Protein AF-A0A525CZS1-F1 (afdb_monomer_lite)

Foldseek 3Di:
DVVLLVVLVVLLVVLQVLLVVLVVLLVCLLVCLVVVVVVSVVVSVVSNVVSVVVNVVSVVVSLVSLVVQFPDDPPPPDPDDSLVSLVRHPDDPVSNVVSVVSVVVSVVSVVVSVVSVVVSLVSNVVSVVVVQVVVPVVDDDDDGQADSVQHGPDDDPPDHPDDDDD

pLDDT: mean 79.19, std 16.69, range [36.69, 95.88]

Radius of gyration: 22.36 Å; chains: 1; bounding box: 54×34×57 Å

Structure (mmCIF, N/CA/C/O backbone):
data_AF-A0A525CZS1-F1
#
_entry.id   AF-A0A525CZS1-F1
#
loop_
_atom_site.group_PDB
_atom_site.id
_atom_site.type_symbol
_atom_site.label_atom_id
_atom_site.label_alt_id
_atom_site.label_comp_id
_atom_site.label_asym_id
_atom_site.label_entity_id
_atom_site.label_seq_id
_atom_site.pdbx_PDB_ins_code
_atom_site.Cartn_x
_atom_site.Cartn_y
_atom_site.Cartn_z
_atom_site.occupancy
_atom_site.B_iso_or_equiv
_atom_site.auth_seq_id
_atom_site.auth_comp_id
_atom_site.auth_asym_id
_atom_site.auth_atom_id
_atom_site.pdbx_PDB_model_num
ATOM 1 N N . MET A 1 1 ? -21.603 -0.184 22.042 1.00 58.69 1 MET A N 1
ATOM 2 C CA . MET A 1 1 ? -20.200 0.013 21.613 1.00 58.69 1 MET A CA 1
ATOM 3 C C . MET A 1 1 ? -19.902 -0.636 20.264 1.00 58.69 1 MET A C 1
ATOM 5 O O . MET A 1 1 ? -19.091 -0.087 19.537 1.00 58.69 1 MET A O 1
ATOM 9 N N . GLU A 1 2 ? -20.644 -1.675 19.868 1.00 63.22 2 GLU A N 1
ATOM 10 C CA . GLU A 1 2 ? -20.542 -2.354 18.558 1.00 63.22 2 GLU A CA 1
ATOM 11 C C . GLU A 1 2 ? -20.537 -1.411 17.341 1.00 63.22 2 GLU A C 1
ATOM 13 O O . GLU A 1 2 ? -19.770 -1.606 16.406 1.00 63.22 2 GLU A O 1
ATOM 18 N N . LYS A 1 3 ? -21.312 -0.315 17.376 1.00 80.50 3 LYS A N 1
ATOM 19 C CA . LYS A 1 3 ? -21.324 0.683 16.290 1.00 80.50 3 LYS A CA 1
ATOM 20 C C . LYS A 1 3 ? -19.975 1.377 16.063 1.00 80.50 3 LYS A C 1
ATOM 22 O O . LYS A 1 3 ? -19.729 1.837 14.958 1.00 80.50 3 LYS A O 1
ATOM 27 N N . ILE A 1 4 ? -19.138 1.528 17.093 1.00 84.88 4 ILE A N 1
ATOM 28 C CA . ILE A 1 4 ? -17.826 2.179 16.946 1.00 84.88 4 ILE A CA 1
ATOM 29 C C . ILE A 1 4 ? -16.847 1.203 16.306 1.00 84.88 4 ILE A C 1
ATOM 31 O O . ILE A 1 4 ? -16.185 1.586 15.347 1.00 84.88 4 ILE A O 1
ATOM 35 N N . THR A 1 5 ? -16.800 -0.035 16.806 1.00 87.56 5 THR A N 1
ATOM 36 C CA . THR A 1 5 ? -15.974 -1.109 16.246 1.00 87.56 5 THR A CA 1
ATOM 37 C C . THR A 1 5 ? -16.255 -1.276 14.753 1.00 87.56 5 THR A C 1
ATOM 39 O O . THR A 1 5 ? -15.344 -1.089 13.955 1.00 87.56 5 THR A O 1
ATOM 42 N N . TYR A 1 6 ? -17.526 -1.447 14.372 1.00 90.00 6 TYR A N 1
ATOM 43 C CA . TYR A 1 6 ? -17.942 -1.617 12.975 1.00 90.00 6 TYR A CA 1
ATOM 44 C C . TYR A 1 6 ? -17.506 -0.465 12.052 1.00 90.00 6 TYR A C 1
ATOM 46 O O . TYR A 1 6 ? -17.113 -0.673 10.908 1.00 90.00 6 TYR A O 1
ATOM 54 N N . LEU A 1 7 ? -17.545 0.779 12.542 1.00 90.50 7 LEU A N 1
ATOM 55 C CA . LEU A 1 7 ? -17.095 1.933 11.759 1.00 90.50 7 LEU A CA 1
ATOM 56 C C . LEU A 1 7 ? -15.575 1.942 11.564 1.00 90.50 7 LEU A C 1
ATOM 58 O O . LEU A 1 7 ? -15.107 2.319 10.494 1.00 90.50 7 LEU A O 1
ATOM 62 N N . ILE A 1 8 ? -14.807 1.554 12.586 1.00 90.75 8 ILE A N 1
ATOM 63 C CA . ILE A 1 8 ? -13.345 1.452 12.479 1.00 90.75 8 ILE A CA 1
ATOM 64 C C . ILE A 1 8 ? -12.980 0.303 11.535 1.00 90.75 8 ILE A C 1
ATOM 66 O O . ILE A 1 8 ? -12.137 0.502 10.663 1.00 90.75 8 ILE A O 1
ATOM 70 N N . GLU A 1 9 ? -13.641 -0.849 11.666 1.00 92.62 9 GLU A N 1
ATOM 71 C CA . GLU A 1 9 ? -13.484 -2.004 10.774 1.00 92.62 9 GLU A CA 1
ATOM 72 C C . GLU A 1 9 ? -13.721 -1.603 9.320 1.00 92.62 9 GLU A C 1
ATOM 74 O O . GLU A 1 9 ? -12.808 -1.729 8.513 1.00 92.62 9 GLU A O 1
ATOM 79 N N . GLY A 1 10 ? -14.866 -0.995 8.993 1.00 93.25 10 GLY A N 1
ATOM 80 C CA . GLY A 1 10 ? -15.161 -0.593 7.613 1.00 93.25 10 GLY A CA 1
ATOM 81 C C . GLY A 1 10 ? -14.154 0.412 7.032 1.00 93.25 10 GLY A C 1
ATOM 82 O O . GLY A 1 10 ? -13.863 0.396 5.836 1.00 93.25 10 GLY A O 1
ATOM 83 N N . MET A 1 11 ? -13.570 1.281 7.864 1.00 92.69 11 MET A N 1
ATOM 84 C CA . MET A 1 11 ? -12.496 2.181 7.424 1.00 92.69 11 MET A CA 1
ATOM 85 C C . MET A 1 11 ? -11.167 1.447 7.200 1.00 92.69 11 MET A C 1
ATOM 87 O O . MET A 1 11 ? -10.445 1.789 6.262 1.00 92.69 11 MET A O 1
ATOM 91 N N . LEU A 1 12 ? -10.840 0.455 8.033 1.00 93.69 12 LEU A N 1
ATOM 92 C CA . LEU A 1 12 ? -9.661 -0.399 7.860 1.00 93.69 12 LEU A CA 1
ATOM 93 C C . LEU A 1 12 ? -9.807 -1.313 6.637 1.00 93.69 12 LEU A C 1
ATOM 95 O O . LEU A 1 12 ? -8.857 -1.436 5.873 1.00 93.69 12 LEU A O 1
ATOM 99 N N . GLU A 1 13 ? -10.986 -1.889 6.401 1.00 95.31 13 GLU A N 1
ATOM 100 C CA . GLU A 1 13 ? -11.292 -2.687 5.206 1.00 95.31 13 GLU A CA 1
ATOM 101 C C . GLU A 1 13 ? -11.147 -1.858 3.933 1.00 95.31 13 GLU A C 1
ATOM 103 O O . GLU A 1 13 ? -10.477 -2.279 2.992 1.00 95.31 13 GLU A O 1
ATOM 108 N N . LYS A 1 14 ? -11.704 -0.639 3.919 1.00 94.62 14 LYS A N 1
ATOM 109 C CA . LYS A 1 14 ? -11.510 0.287 2.797 1.00 94.62 14 LYS A CA 1
ATOM 110 C C . LYS A 1 14 ? -10.031 0.608 2.589 1.00 94.62 14 LYS A C 1
ATOM 112 O O . LYS A 1 14 ? -9.568 0.692 1.459 1.00 94.62 14 LYS A O 1
ATOM 117 N N . GLN A 1 15 ? -9.283 0.820 3.666 1.00 93.69 15 GLN A N 1
ATOM 118 C CA . GLN A 1 15 ? -7.856 1.091 3.555 1.00 93.69 15 GLN A CA 1
ATOM 119 C C . GLN A 1 15 ? -7.090 -0.116 2.994 1.00 93.69 15 GLN A C 1
ATOM 121 O O . GLN A 1 15 ? -6.206 0.070 2.160 1.00 93.69 15 GLN A O 1
ATOM 126 N N . LEU A 1 16 ? -7.429 -1.329 3.431 1.00 94.38 16 LEU A N 1
ATOM 127 C CA . LEU A 1 16 ? -6.829 -2.564 2.939 1.00 94.38 16 LEU A CA 1
ATOM 128 C C . LEU A 1 16 ? -7.092 -2.749 1.440 1.00 94.38 16 LEU A C 1
ATOM 130 O O . LEU A 1 16 ? -6.139 -2.942 0.692 1.00 94.38 16 LEU A O 1
ATOM 134 N N . SER A 1 17 ? -8.337 -2.583 0.986 1.00 95.62 17 SER A N 1
ATOM 135 C CA . SER A 1 17 ? -8.684 -2.755 -0.432 1.00 95.62 17 SER A CA 1
ATOM 136 C C . SER A 1 17 ? -7.981 -1.750 -1.351 1.00 95.62 17 SER A C 1
ATOM 138 O O . SER A 1 17 ? -7.603 -2.084 -2.477 1.00 95.62 17 SER A O 1
ATOM 140 N N . LEU A 1 18 ? -7.738 -0.526 -0.868 1.00 95.88 18 LEU A N 1
ATOM 141 C CA . LEU A 1 18 ? -6.932 0.463 -1.587 1.00 95.88 18 LEU A CA 1
ATOM 142 C C . LEU A 1 18 ? -5.469 0.020 -1.724 1.00 95.88 18 LEU A C 1
ATOM 144 O O . LEU A 1 18 ? -4.881 0.176 -2.794 1.00 95.88 18 LEU A O 1
ATOM 148 N N . TYR A 1 19 ? -4.879 -0.548 -0.668 1.00 95.50 19 TYR A N 1
ATOM 149 C CA . TYR A 1 19 ? -3.514 -1.078 -0.729 1.00 95.50 19 TYR A CA 1
ATOM 150 C C . TYR A 1 19 ? -3.404 -2.319 -1.622 1.00 95.50 19 TYR A C 1
ATOM 152 O O . TYR A 1 19 ? -2.442 -2.424 -2.377 1.00 95.50 19 TYR A O 1
ATOM 160 N N . GLU A 1 20 ? -4.385 -3.218 -1.595 1.00 93.75 20 GLU A N 1
ATOM 161 C CA . GLU A 1 20 ? -4.446 -4.375 -2.501 1.00 93.75 20 GLU A CA 1
ATOM 162 C C . GLU A 1 20 ? -4.565 -3.929 -3.967 1.00 93.75 20 GLU A C 1
ATOM 164 O O . GLU A 1 20 ? -3.867 -4.440 -4.842 1.00 93.75 20 GLU A O 1
ATOM 169 N N . SER A 1 21 ? -5.382 -2.905 -4.238 1.00 94.75 21 SER A N 1
ATOM 170 C CA . SER A 1 21 ? -5.490 -2.303 -5.574 1.00 94.75 21 SER A CA 1
ATOM 171 C C . SER A 1 21 ? -4.160 -1.702 -6.032 1.00 94.75 21 SER A C 1
ATOM 173 O O . SER A 1 21 ? -3.756 -1.871 -7.183 1.00 94.75 21 SER A O 1
ATOM 175 N N . LEU A 1 22 ? -3.445 -1.034 -5.121 1.00 94.38 22 LEU A N 1
ATOM 176 C CA . LEU A 1 22 ? -2.114 -0.501 -5.395 1.00 94.38 22 LEU A CA 1
ATOM 177 C C . LEU A 1 22 ? -1.102 -1.624 -5.670 1.00 94.38 22 LEU A C 1
ATOM 179 O O . LEU A 1 22 ? -0.260 -1.477 -6.556 1.00 94.38 22 LEU A O 1
ATOM 183 N N . GLU A 1 23 ? -1.196 -2.752 -4.961 1.00 92.50 23 GLU A N 1
ATOM 184 C CA . GLU A 1 23 ? -0.318 -3.908 -5.173 1.00 92.50 23 GLU A CA 1
ATOM 185 C C . GLU A 1 23 ? -0.469 -4.475 -6.580 1.00 92.50 23 GLU A C 1
ATOM 187 O O . GLU A 1 23 ? 0.536 -4.713 -7.252 1.00 92.50 23 GLU A O 1
ATOM 192 N N . LEU A 1 24 ? -1.706 -4.623 -7.057 1.00 92.38 24 LEU A N 1
ATOM 193 C CA . LEU A 1 24 ? -1.982 -5.091 -8.416 1.00 92.38 24 LEU A CA 1
ATOM 194 C C . LEU A 1 24 ? -1.347 -4.184 -9.476 1.00 92.38 24 LEU A C 1
ATOM 196 O O . LEU A 1 24 ? -0.765 -4.674 -10.443 1.00 92.38 24 LEU A O 1
ATOM 200 N N . ILE A 1 25 ? -1.400 -2.865 -9.286 1.00 93.31 25 ILE A N 1
ATOM 201 C CA . ILE A 1 25 ? -0.789 -1.918 -10.226 1.00 93.31 25 ILE A CA 1
ATOM 202 C C . ILE A 1 25 ? 0.741 -2.035 -10.209 1.00 93.31 25 ILE A C 1
ATOM 204 O O . ILE A 1 25 ? 1.364 -2.114 -11.268 1.00 93.31 25 ILE A O 1
ATOM 208 N N . ILE A 1 26 ? 1.354 -2.112 -9.024 1.00 90.62 26 ILE A N 1
ATOM 209 C CA . ILE A 1 26 ? 2.812 -2.267 -8.891 1.00 90.62 26 ILE A CA 1
ATOM 210 C C . ILE A 1 26 ? 3.291 -3.610 -9.465 1.00 90.62 26 ILE A C 1
ATOM 212 O O . ILE A 1 26 ? 4.380 -3.680 -10.037 1.00 90.62 26 ILE A O 1
ATOM 216 N N . LEU A 1 27 ? 2.496 -4.675 -9.354 1.00 89.69 27 LEU A N 1
ATOM 217 C CA . LEU A 1 27 ? 2.792 -5.958 -9.996 1.00 89.69 27 LEU A CA 1
ATOM 218 C C . LEU A 1 27 ? 2.843 -5.827 -11.524 1.00 89.69 27 LEU A C 1
ATOM 220 O O . LEU A 1 27 ? 3.779 -6.332 -12.148 1.00 89.69 27 LEU A O 1
ATOM 224 N N . ASN A 1 28 ? 1.888 -5.103 -12.108 1.00 90.88 28 ASN A N 1
ATOM 225 C CA . ASN A 1 28 ? 1.814 -4.893 -13.555 1.00 90.88 28 ASN A CA 1
ATOM 226 C C . ASN A 1 28 ? 2.937 -3.983 -14.083 1.00 90.88 28 ASN A C 1
ATOM 228 O O . ASN A 1 28 ? 3.421 -4.190 -15.196 1.00 90.88 28 ASN A O 1
ATOM 232 N N . ASP A 1 29 ? 3.420 -3.027 -13.279 1.00 89.38 29 ASP A N 1
ATOM 233 C CA . ASP A 1 29 ? 4.517 -2.126 -13.667 1.00 89.38 29 ASP A CA 1
ATOM 234 C C . ASP A 1 29 ? 5.754 -2.873 -14.163 1.00 89.38 29 ASP A C 1
ATOM 236 O O . ASP A 1 29 ? 6.402 -2.434 -15.112 1.00 89.38 29 ASP A O 1
ATOM 240 N N . ARG A 1 30 ? 6.085 -4.020 -13.563 1.00 86.31 30 ARG A N 1
ATOM 241 C CA . ARG A 1 30 ? 7.245 -4.812 -13.985 1.00 86.31 30 ARG A CA 1
ATOM 242 C C . ARG A 1 30 ? 7.113 -5.295 -15.430 1.00 86.31 30 ARG A C 1
ATOM 244 O O . ARG A 1 30 ? 8.097 -5.295 -16.175 1.00 86.31 30 ARG A O 1
ATOM 251 N N . GLU A 1 31 ? 5.916 -5.716 -15.822 1.00 89.94 31 GLU A N 1
ATOM 252 C CA . GLU A 1 31 ? 5.636 -6.152 -17.188 1.00 89.94 31 GLU A CA 1
ATOM 253 C C . GLU A 1 31 ? 5.724 -4.969 -18.157 1.00 89.94 31 GLU A C 1
ATOM 255 O O . GLU A 1 31 ? 6.371 -5.082 -19.200 1.00 89.94 31 GLU A O 1
ATOM 260 N N . TYR A 1 32 ? 5.166 -3.816 -17.781 1.00 90.69 32 TYR A N 1
ATOM 261 C CA . TYR A 1 32 ? 5.237 -2.601 -18.591 1.00 90.69 32 TYR A CA 1
ATOM 262 C C . TYR A 1 32 ? 6.677 -2.098 -18.771 1.00 90.69 32 TYR A C 1
ATOM 264 O O . TYR A 1 32 ? 7.058 -1.745 -19.885 1.00 90.69 32 TYR A O 1
ATOM 272 N N . ILE A 1 33 ? 7.511 -2.142 -17.722 1.00 85.81 33 ILE A N 1
ATOM 273 C CA . ILE A 1 33 ? 8.951 -1.818 -17.796 1.00 85.81 33 ILE A CA 1
ATOM 274 C C . ILE A 1 33 ? 9.656 -2.765 -18.771 1.00 85.81 33 ILE A C 1
ATOM 276 O O . ILE A 1 33 ? 10.380 -2.313 -19.656 1.00 85.81 33 ILE A O 1
ATOM 280 N N . THR A 1 34 ? 9.416 -4.073 -18.640 1.00 84.56 34 THR A N 1
ATOM 281 C CA . THR A 1 34 ? 10.057 -5.100 -19.481 1.00 84.56 34 THR A CA 1
ATOM 282 C C . THR A 1 34 ? 9.691 -4.934 -20.957 1.00 84.56 34 THR A C 1
ATOM 284 O O . THR A 1 34 ? 10.532 -5.124 -21.831 1.00 84.56 34 THR A O 1
ATOM 287 N N . LYS A 1 35 ? 8.442 -4.552 -21.246 1.00 88.31 35 LYS A N 1
ATOM 288 C CA . LYS A 1 35 ? 7.960 -4.282 -22.609 1.00 88.31 35 LYS A CA 1
ATOM 289 C C . LYS A 1 35 ? 8.303 -2.878 -23.117 1.00 88.31 35 LYS A C 1
ATOM 291 O O . LYS A 1 35 ? 7.993 -2.574 -24.264 1.00 88.31 35 LYS A O 1
ATOM 296 N N . MET A 1 36 ? 8.910 -2.030 -22.281 1.00 83.38 36 MET A N 1
ATOM 297 C CA . MET A 1 36 ? 9.103 -0.598 -22.539 1.00 83.38 36 MET A CA 1
ATOM 298 C C . MET A 1 36 ? 7.800 0.117 -22.949 1.00 83.38 36 MET A C 1
ATOM 300 O O . MET A 1 36 ? 7.812 1.044 -23.760 1.00 83.38 36 MET A O 1
ATOM 304 N N . ASP A 1 37 ? 6.663 -0.305 -22.387 1.00 88.94 37 ASP A N 1
ATOM 305 C CA . ASP A 1 37 ? 5.353 0.282 -22.671 1.00 88.94 37 ASP A CA 1
ATOM 306 C C . ASP A 1 37 ? 5.181 1.586 -21.885 1.00 88.94 37 ASP A C 1
ATOM 308 O O . ASP A 1 37 ? 4.665 1.631 -20.765 1.00 88.94 37 ASP A O 1
ATOM 312 N N . THR A 1 38 ? 5.664 2.675 -22.476 1.00 86.69 38 THR A N 1
ATOM 313 C CA . THR A 1 38 ? 5.619 4.004 -21.858 1.00 86.69 38 THR A CA 1
ATOM 314 C C . THR A 1 38 ? 4.189 4.501 -21.649 1.00 86.69 38 THR A C 1
ATOM 316 O O . THR A 1 38 ? 3.935 5.189 -20.661 1.00 86.69 38 THR A O 1
ATOM 319 N N . GLY A 1 39 ? 3.244 4.127 -22.518 1.00 89.38 39 GLY A N 1
ATOM 320 C CA . GLY A 1 39 ? 1.834 4.497 -22.391 1.00 89.38 39 GLY A CA 1
ATOM 321 C C . GLY A 1 39 ? 1.187 3.854 -21.165 1.00 89.38 39 GLY A C 1
ATOM 322 O O . GLY A 1 39 ? 0.585 4.551 -20.343 1.00 89.38 39 GLY A O 1
ATOM 323 N N . ALA A 1 40 ? 1.380 2.545 -20.991 1.00 90.81 40 ALA A N 1
ATOM 324 C CA . ALA A 1 40 ? 0.897 1.823 -19.817 1.00 90.81 40 ALA A CA 1
ATOM 325 C C . ALA A 1 40 ? 1.559 2.315 -18.518 1.00 90.81 40 ALA A C 1
ATOM 327 O O . ALA A 1 40 ? 0.879 2.460 -17.501 1.00 90.81 40 ALA A O 1
ATOM 328 N N . LEU A 1 41 ? 2.855 2.656 -18.551 1.00 88.88 41 LEU A N 1
ATOM 329 C CA . LEU A 1 41 ? 3.564 3.231 -17.399 1.00 88.88 41 LEU A CA 1
ATOM 330 C C . LEU A 1 41 ? 3.022 4.608 -16.990 1.00 88.88 41 LEU A C 1
ATOM 332 O O . LEU A 1 41 ? 2.900 4.887 -15.793 1.00 88.88 41 LEU A O 1
ATOM 336 N N . TRP A 1 42 ? 2.668 5.462 -17.955 1.00 90.50 42 TRP A N 1
ATOM 337 C CA . TRP A 1 42 ? 2.016 6.744 -17.673 1.00 90.50 42 TRP A CA 1
ATOM 338 C C . TRP A 1 42 ? 0.642 6.552 -17.040 1.00 90.50 42 TRP A C 1
ATOM 340 O O . TRP A 1 42 ? 0.351 7.176 -16.018 1.00 90.50 42 TRP A O 1
ATOM 350 N N . HIS A 1 43 ? -0.171 5.655 -17.601 1.00 92.12 43 HIS A N 1
ATOM 351 C CA . HIS A 1 43 ? -1.499 5.361 -17.069 1.00 92.12 43 HIS A CA 1
ATOM 352 C C . HIS A 1 43 ? -1.431 4.787 -15.645 1.00 92.12 43 HIS A C 1
ATOM 354 O O . HIS A 1 43 ? -2.078 5.307 -14.738 1.00 92.12 43 HIS A O 1
ATOM 360 N N . SER A 1 44 ? -0.569 3.791 -15.425 1.00 93.19 44 SER A N 1
ATOM 361 C CA . SER A 1 44 ? -0.298 3.223 -14.099 1.00 93.19 44 SER A CA 1
ATOM 362 C C . SER A 1 44 ? 0.161 4.293 -13.102 1.00 93.19 44 SER A C 1
ATOM 364 O O . SER A 1 44 ? -0.280 4.327 -11.953 1.00 93.19 44 SER A O 1
ATOM 366 N N . THR A 1 45 ? 1.021 5.221 -13.528 1.00 91.12 45 THR A N 1
ATOM 367 C CA . THR A 1 45 ? 1.493 6.314 -12.667 1.00 91.12 45 THR A CA 1
ATOM 368 C C . THR A 1 45 ? 0.357 7.222 -12.207 1.00 91.12 45 THR A C 1
ATOM 370 O O . THR A 1 45 ? 0.348 7.621 -11.041 1.00 91.12 45 THR A O 1
ATOM 373 N N . ASP A 1 46 ? -0.601 7.539 -13.078 1.00 92.69 46 ASP A N 1
ATOM 374 C CA . ASP A 1 46 ? -1.772 8.329 -12.690 1.00 92.69 46 ASP A CA 1
ATOM 375 C C . ASP A 1 46 ? -2.660 7.573 -11.690 1.00 92.69 46 ASP A C 1
ATOM 377 O O . ASP A 1 46 ? -2.986 8.101 -10.626 1.00 92.69 46 ASP A O 1
ATOM 381 N N . GLN A 1 47 ? -2.937 6.293 -11.952 1.00 94.75 47 GLN A N 1
ATOM 382 C CA . GLN A 1 47 ? -3.710 5.445 -11.039 1.00 94.75 47 GLN A CA 1
ATOM 383 C C . GLN A 1 47 ? -3.053 5.333 -9.653 1.00 94.75 47 GLN A C 1
ATOM 385 O O . GLN A 1 47 ? -3.726 5.471 -8.631 1.00 94.75 47 GLN A O 1
ATOM 390 N N . LYS A 1 48 ? -1.723 5.163 -9.591 1.00 94.00 48 LYS A N 1
ATOM 391 C CA . LYS A 1 48 ? -0.971 5.154 -8.322 1.00 94.00 48 LYS A CA 1
ATOM 392 C C . LYS A 1 48 ? -1.111 6.469 -7.559 1.00 94.00 48 LYS A C 1
ATOM 394 O O . LYS A 1 48 ? -1.242 6.441 -6.337 1.00 94.00 48 LYS A O 1
ATOM 399 N N . LYS A 1 49 ? -1.098 7.618 -8.247 1.00 92.94 49 LYS A N 1
ATOM 400 C CA . LYS A 1 49 ? -1.297 8.933 -7.611 1.00 92.94 49 LYS A CA 1
ATOM 401 C C . LYS A 1 49 ? -2.705 9.072 -7.041 1.00 92.94 49 LYS A C 1
ATOM 403 O O . LYS A 1 49 ? -2.847 9.530 -5.910 1.00 92.94 49 LYS A O 1
ATOM 408 N N . GLN A 1 50 ? -3.723 8.659 -7.795 1.00 94.56 50 GLN A N 1
ATOM 409 C CA . GLN A 1 50 ? -5.112 8.684 -7.334 1.00 94.56 50 GLN A CA 1
ATOM 410 C C . GLN A 1 50 ? -5.293 7.806 -6.088 1.00 94.56 50 GLN A C 1
ATOM 412 O O . GLN A 1 50 ? -5.768 8.290 -5.061 1.00 94.56 50 GLN A O 1
ATOM 417 N N . LEU A 1 51 ? -4.802 6.563 -6.121 1.00 93.75 51 LEU A N 1
ATOM 418 C CA . LEU A 1 51 ? -4.847 5.667 -4.963 1.00 93.75 51 LEU A CA 1
ATOM 419 C C . LEU A 1 51 ? -4.073 6.219 -3.763 1.00 93.75 51 LEU A C 1
ATOM 421 O O . LEU A 1 51 ? -4.555 6.126 -2.638 1.00 93.75 51 LEU A O 1
ATOM 425 N N . ALA A 1 52 ? -2.901 6.823 -3.975 1.00 91.56 52 ALA A N 1
ATOM 426 C CA . ALA A 1 52 ? -2.131 7.431 -2.891 1.00 91.56 52 ALA A CA 1
ATOM 427 C C . ALA A 1 52 ? -2.918 8.550 -2.187 1.00 91.56 52 ALA A C 1
ATOM 429 O O . ALA A 1 52 ? -2.939 8.602 -0.956 1.00 91.56 52 ALA A O 1
ATOM 430 N N . LEU A 1 53 ? -3.617 9.396 -2.953 1.00 93.38 53 LEU A N 1
ATOM 431 C CA . LEU A 1 53 ? -4.491 10.435 -2.405 1.00 93.38 53 LEU A CA 1
ATOM 432 C C . LEU A 1 53 ? -5.661 9.832 -1.619 1.00 93.38 53 LEU A C 1
ATOM 434 O O . LEU A 1 53 ? -5.961 10.285 -0.514 1.00 93.38 53 LEU A O 1
ATOM 438 N N . GLU A 1 54 ? -6.309 8.792 -2.145 1.00 93.94 54 GLU A N 1
ATOM 439 C CA . GLU A 1 54 ? -7.407 8.113 -1.448 1.00 93.94 54 GLU A CA 1
ATOM 440 C C . GLU A 1 54 ? -6.949 7.444 -0.147 1.00 93.94 54 GLU A C 1
ATOM 442 O O . GLU A 1 54 ? -7.620 7.555 0.885 1.00 93.94 54 GLU A O 1
ATOM 447 N N . ILE A 1 55 ? -5.781 6.797 -0.163 1.00 91.81 55 ILE A N 1
ATOM 448 C CA . ILE A 1 55 ? -5.156 6.188 1.016 1.00 91.81 55 ILE A CA 1
ATOM 449 C C . ILE A 1 55 ? -4.844 7.257 2.064 1.00 91.81 55 ILE A C 1
ATOM 451 O O . ILE A 1 55 ? -5.113 7.046 3.253 1.00 91.81 55 ILE A O 1
ATOM 455 N N . GLU A 1 56 ? -4.296 8.402 1.654 1.00 91.12 56 GLU A N 1
ATOM 456 C CA . GLU A 1 56 ? -3.990 9.514 2.555 1.00 91.12 56 GLU A CA 1
ATOM 457 C C . GLU A 1 56 ? -5.267 10.059 3.206 1.00 91.12 56 GLU A C 1
ATOM 459 O O . GLU A 1 56 ? -5.342 10.180 4.433 1.00 91.12 56 GLU A O 1
ATOM 464 N N . GLN A 1 57 ? -6.308 10.306 2.407 1.00 91.62 57 GLN A N 1
ATOM 465 C CA . GLN A 1 57 ? -7.605 10.772 2.897 1.00 91.62 57 GLN A CA 1
ATOM 466 C C . GLN A 1 57 ? -8.249 9.763 3.856 1.00 91.62 57 GLN A C 1
ATOM 468 O O . GLN A 1 57 ? -8.744 10.150 4.920 1.00 91.62 57 GLN A O 1
ATOM 473 N N . CYS A 1 58 ? -8.208 8.471 3.519 1.00 91.06 58 CYS A N 1
ATOM 474 C CA . CYS A 1 58 ? -8.734 7.398 4.359 1.00 91.06 58 CYS A CA 1
ATOM 475 C C . CYS A 1 58 ? -7.983 7.325 5.696 1.00 91.06 58 CYS A C 1
ATOM 477 O O . CYS A 1 58 ? -8.603 7.318 6.762 1.00 91.06 58 CYS A O 1
ATOM 479 N N . SER A 1 59 ? -6.649 7.378 5.653 1.00 88.00 59 SER A N 1
ATOM 480 C CA . SER A 1 59 ? -5.784 7.363 6.839 1.00 88.00 59 SER A CA 1
ATOM 481 C C . SER A 1 59 ? -6.036 8.570 7.743 1.00 88.00 59 SER A C 1
ATOM 483 O O . SER A 1 59 ? -6.210 8.426 8.956 1.00 88.00 59 SER A O 1
ATOM 485 N N . ALA A 1 60 ? -6.106 9.771 7.164 1.00 87.88 60 ALA A N 1
ATOM 486 C CA . ALA A 1 60 ? -6.389 10.999 7.898 1.00 87.88 60 ALA A CA 1
ATOM 487 C C . ALA A 1 60 ? -7.790 10.969 8.527 1.00 87.88 60 ALA A C 1
ATOM 489 O O . ALA A 1 60 ? -7.963 11.359 9.688 1.00 87.88 60 ALA A O 1
ATOM 490 N N . GLY A 1 61 ? -8.782 10.463 7.788 1.00 88.94 61 GLY A N 1
ATOM 491 C CA . GLY A 1 61 ? -10.142 10.247 8.273 1.00 88.94 61 GLY A CA 1
ATOM 492 C C . GLY A 1 61 ? -10.182 9.301 9.471 1.00 88.94 61 GLY A C 1
ATOM 493 O O . GLY A 1 61 ? -10.790 9.636 10.490 1.00 88.94 61 GLY A O 1
ATOM 494 N N . LEU A 1 62 ? -9.487 8.166 9.378 1.00 88.25 62 LEU A N 1
ATOM 495 C CA . LEU A 1 62 ? -9.436 7.140 10.418 1.00 88.25 62 LEU A CA 1
ATOM 496 C C . LEU A 1 62 ? -8.773 7.659 11.694 1.00 88.25 62 LEU A C 1
ATOM 498 O O . LEU A 1 62 ? -9.355 7.584 12.776 1.00 88.25 62 LEU A O 1
ATOM 502 N N . VAL A 1 63 ? -7.602 8.289 11.571 1.00 86.50 63 VAL A N 1
ATOM 503 C CA . VAL A 1 63 ? -6.906 8.913 12.708 1.00 86.50 63 VAL A CA 1
ATOM 504 C C . VAL A 1 63 ? -7.788 9.973 13.366 1.00 86.50 63 VAL A C 1
ATOM 506 O O . VAL A 1 63 ? -7.899 10.021 14.592 1.00 86.50 63 VAL A O 1
ATOM 509 N N . LYS A 1 64 ? -8.453 10.822 12.573 1.00 86.44 64 LYS A N 1
ATOM 510 C CA . LYS A 1 64 ? -9.361 11.857 13.087 1.00 86.44 64 LYS A CA 1
ATOM 511 C C . LYS A 1 64 ? -10.570 11.249 13.797 1.00 86.44 64 LYS A C 1
ATOM 513 O O . LYS A 1 64 ? -11.002 11.797 14.812 1.00 86.44 64 LYS A O 1
ATOM 518 N N . PHE A 1 65 ? -11.121 10.154 13.280 1.00 88.06 65 PHE A N 1
ATOM 519 C CA . PHE A 1 65 ? -12.238 9.446 13.900 1.00 88.06 65 PHE A CA 1
ATOM 520 C C . PHE A 1 65 ? -11.826 8.833 15.239 1.00 88.06 65 PHE A C 1
ATOM 522 O O . PHE A 1 65 ? -12.460 9.118 16.255 1.00 88.06 65 PHE A O 1
ATOM 529 N N . ILE A 1 66 ? -10.718 8.087 15.271 1.00 84.75 66 ILE A N 1
ATOM 530 C CA . ILE A 1 66 ? -10.230 7.437 16.490 1.00 84.75 66 ILE A CA 1
ATOM 531 C C . ILE A 1 66 ? -9.854 8.480 17.547 1.00 84.75 66 ILE A C 1
ATOM 533 O O . ILE A 1 66 ? -10.297 8.367 18.684 1.00 84.75 66 ILE A O 1
ATOM 537 N N . LYS A 1 67 ? -9.154 9.564 17.182 1.00 82.50 67 LYS A N 1
ATOM 538 C CA . LYS A 1 67 ? -8.821 10.657 18.120 1.00 82.50 67 LYS A CA 1
ATOM 539 C C . LYS A 1 67 ? -10.046 11.316 18.758 1.00 82.50 67 LYS A C 1
ATOM 541 O O . LYS A 1 67 ? -9.959 11.798 19.881 1.00 82.50 67 LYS A O 1
ATOM 546 N N . LYS A 1 68 ? -11.187 11.368 18.060 1.00 84.12 68 LYS A N 1
ATOM 547 C CA . LYS A 1 68 ? -12.451 11.875 18.630 1.00 84.12 68 LYS A CA 1
ATOM 548 C C . LYS A 1 68 ? -13.086 10.904 19.628 1.00 84.12 68 LYS A C 1
ATOM 550 O O . LYS A 1 68 ? -13.947 11.324 20.395 1.00 84.12 68 LYS A O 1
ATOM 555 N N . LYS A 1 69 ? -12.737 9.620 19.556 1.00 82.94 69 LYS A N 1
ATOM 556 C CA . LYS A 1 69 ? -13.307 8.540 20.370 1.00 82.94 69 LYS A CA 1
ATOM 557 C C . LYS A 1 69 ? -12.362 8.047 21.463 1.00 82.94 69 LYS A C 1
ATOM 559 O O . LYS A 1 69 ? -12.828 7.409 22.398 1.00 82.94 69 LYS A O 1
ATOM 564 N N . SER A 1 70 ? -11.070 8.346 21.361 1.00 78.19 70 SER A N 1
ATOM 565 C CA . SER A 1 70 ? -10.073 7.969 22.353 1.00 78.19 70 SER A CA 1
ATOM 566 C C . SER A 1 70 ? -10.098 8.895 23.566 1.00 78.19 70 SER A C 1
ATOM 568 O O . SER A 1 70 ? -10.184 10.113 23.404 1.00 78.19 70 SER A O 1
ATOM 570 N N . SER A 1 71 ? -9.902 8.337 24.758 1.00 69.88 71 SER A N 1
ATOM 571 C CA . SER A 1 71 ? -9.694 9.089 26.006 1.00 69.88 71 SER A CA 1
ATOM 572 C C . SER A 1 71 ? -8.263 9.625 26.173 1.00 69.88 71 SER A C 1
ATOM 574 O O . SER A 1 71 ? -7.961 10.287 27.165 1.00 69.88 71 SER A O 1
ATOM 576 N N . LEU A 1 72 ? -7.373 9.363 25.206 1.00 65.69 72 LEU A N 1
ATOM 577 C CA . LEU A 1 72 ? -5.979 9.803 25.244 1.00 65.69 72 LEU A CA 1
ATOM 578 C C . LEU A 1 72 ? -5.868 11.339 25.252 1.00 65.69 72 LEU A C 1
ATOM 580 O O . LEU A 1 72 ? -6.572 12.013 24.491 1.00 65.69 72 LEU A O 1
ATOM 584 N N . PRO A 1 73 ? -4.958 11.914 26.060 1.00 59.91 73 PRO A N 1
ATOM 585 C CA . PRO A 1 73 ? -4.775 13.355 26.124 1.00 59.91 73 PRO A CA 1
ATOM 586 C C . PRO A 1 73 ? -4.392 13.926 24.752 1.00 59.91 73 PRO A C 1
ATOM 588 O O . PRO A 1 73 ? -3.451 13.482 24.091 1.00 59.91 73 PRO A O 1
ATOM 591 N N . ARG A 1 74 ? -5.118 14.976 24.346 1.00 56.72 74 ARG A N 1
ATOM 592 C CA . ARG A 1 74 ? -5.031 15.662 23.039 1.00 56.72 74 ARG A CA 1
ATOM 593 C C . ARG A 1 74 ? -3.640 16.237 22.711 1.00 56.72 74 ARG A C 1
ATOM 595 O O . ARG A 1 74 ? -3.413 16.641 21.574 1.00 56.72 74 ARG A O 1
ATOM 602 N N . ASN A 1 75 ? -2.737 16.277 23.695 1.00 49.69 75 ASN A N 1
ATOM 603 C CA . ASN A 1 75 ? -1.426 16.924 23.638 1.00 49.69 75 ASN A CA 1
ATOM 604 C C . ASN A 1 75 ? -0.262 16.014 23.225 1.00 49.69 75 ASN A C 1
ATOM 606 O O . ASN A 1 75 ? 0.843 16.529 23.052 1.00 49.69 75 ASN A O 1
ATOM 610 N N . ASN A 1 76 ? -0.476 14.715 22.993 1.00 51.81 76 ASN A N 1
ATOM 611 C CA . ASN A 1 76 ? 0.565 13.887 22.379 1.00 51.81 76 ASN A CA 1
ATOM 612 C C . ASN A 1 76 ? 0.669 14.231 20.885 1.00 51.81 76 ASN A C 1
ATOM 614 O O . ASN A 1 76 ? -0.023 13.670 20.037 1.00 51.81 76 ASN A O 1
ATOM 618 N N . LYS A 1 77 ? 1.521 15.222 20.590 1.00 47.84 77 LYS A N 1
ATOM 619 C CA . LYS A 1 77 ? 1.916 15.664 19.241 1.00 47.84 77 LYS A CA 1
ATOM 620 C C . LYS A 1 77 ? 2.823 14.661 18.520 1.00 47.84 77 LYS A C 1
ATOM 622 O O . LYS A 1 77 ? 3.156 14.876 17.358 1.00 47.84 77 LYS A O 1
ATOM 627 N N . GLU A 1 78 ? 3.224 13.585 19.185 1.00 52.00 78 GLU A N 1
ATOM 628 C CA . GLU A 1 78 ? 3.961 12.503 18.549 1.00 52.00 78 GLU A CA 1
ATOM 629 C C . GLU A 1 78 ? 3.060 11.782 17.543 1.00 52.00 78 GLU A C 1
ATOM 631 O O . GLU A 1 78 ? 1.858 11.606 17.774 1.00 52.00 78 GLU A O 1
ATOM 636 N N . LYS A 1 79 ? 3.637 11.375 16.405 1.00 53.59 79 LYS A N 1
ATOM 637 C CA . LYS A 1 79 ? 3.007 10.456 15.448 1.00 53.59 79 LYS A CA 1
ATOM 638 C C . LYS A 1 79 ? 2.824 9.098 16.133 1.00 53.59 79 LYS A C 1
ATOM 640 O O . LYS A 1 79 ? 3.578 8.162 15.898 1.00 53.59 79 LYS A O 1
ATOM 645 N N . LEU A 1 80 ? 1.850 9.009 17.030 1.00 59.94 80 LEU A N 1
ATOM 646 C CA . LEU A 1 80 ? 1.448 7.757 17.641 1.00 59.94 80 LEU A CA 1
ATOM 647 C C . LEU A 1 80 ? 0.902 6.855 16.532 1.00 59.94 80 LEU A C 1
ATOM 649 O O . LEU A 1 80 ? 0.124 7.296 15.682 1.00 59.94 80 LEU A O 1
ATOM 653 N N . SER A 1 81 ? 1.353 5.603 16.524 1.00 72.38 81 SER A N 1
ATOM 654 C CA . SER A 1 81 ? 0.878 4.596 15.580 1.00 72.38 81 SER A CA 1
ATOM 655 C C . SER A 1 81 ? -0.638 4.415 15.710 1.00 72.38 81 SER A C 1
ATOM 657 O O . SER A 1 81 ? -1.234 4.699 16.754 1.00 72.38 81 SER A O 1
ATOM 659 N N . LEU A 1 82 ? -1.282 3.914 14.652 1.00 79.38 82 LEU A N 1
ATOM 660 C CA . LEU A 1 82 ? -2.719 3.633 14.687 1.00 79.38 82 LEU A CA 1
ATOM 661 C C . LEU A 1 82 ? -3.079 2.670 15.837 1.00 79.38 82 LEU A C 1
ATOM 663 O O . LEU A 1 82 ? -4.112 2.840 16.478 1.00 79.38 82 LEU A O 1
ATOM 667 N N . LEU A 1 83 ? -2.175 1.735 16.156 1.00 82.00 83 LEU A N 1
ATOM 668 C CA . LEU A 1 83 ? -2.278 0.825 17.300 1.00 82.00 83 LEU A CA 1
ATOM 669 C C . LEU A 1 83 ? -2.424 1.581 18.625 1.00 82.00 83 LEU A C 1
ATOM 671 O O . LEU A 1 83 ? -3.363 1.327 19.375 1.00 82.00 83 LEU A O 1
ATOM 675 N N . ASN A 1 84 ? -1.561 2.568 18.878 1.00 78.56 84 ASN A N 1
ATOM 676 C CA . ASN A 1 84 ? -1.613 3.370 20.104 1.00 78.56 84 ASN A CA 1
ATOM 677 C C . ASN A 1 84 ? -2.940 4.128 20.229 1.00 78.56 84 ASN A C 1
ATOM 679 O O . ASN A 1 84 ? -3.461 4.307 21.328 1.00 78.56 84 ASN A O 1
ATOM 683 N N . HIS A 1 85 ? -3.506 4.568 19.104 1.00 79.69 85 HIS A N 1
ATOM 684 C CA . HIS A 1 85 ? -4.801 5.235 19.089 1.00 79.69 85 HIS A CA 1
ATOM 685 C C . HIS A 1 85 ? -5.964 4.286 19.417 1.00 79.69 85 HIS A C 1
ATOM 687 O O . HIS A 1 85 ? -6.881 4.709 20.121 1.00 79.69 85 HIS A O 1
ATOM 693 N N . ILE A 1 86 ? -5.914 3.021 18.981 1.00 84.06 86 ILE A N 1
ATOM 694 C CA . ILE A 1 86 ? -6.931 2.005 19.308 1.00 84.06 86 ILE A CA 1
ATOM 695 C C . ILE A 1 86 ? -6.910 1.620 20.788 1.00 84.06 86 ILE A C 1
ATOM 697 O O . ILE A 1 86 ? -7.976 1.421 21.375 1.00 84.06 86 ILE A O 1
ATOM 701 N N . GLU A 1 87 ? -5.737 1.587 21.426 1.00 83.44 87 GLU A N 1
ATOM 702 C CA . GLU A 1 87 ? -5.643 1.309 22.868 1.00 83.44 87 GLU A CA 1
ATOM 703 C C . GLU A 1 87 ? -6.486 2.270 23.704 1.00 83.44 87 GLU A C 1
ATOM 705 O O . GLU A 1 87 ? -7.151 1.850 24.655 1.00 83.44 87 GLU A O 1
ATOM 710 N N . GLY A 1 88 ? -6.508 3.540 23.299 1.00 79.69 88 GLY A N 1
ATOM 711 C CA . GLY A 1 88 ? -7.253 4.604 23.959 1.00 79.69 88 GLY A CA 1
ATOM 712 C C . GLY A 1 88 ? -8.758 4.615 23.695 1.00 79.69 88 GLY A C 1
ATOM 713 O O . GLY A 1 88 ? -9.447 5.453 24.274 1.00 79.69 88 GLY A O 1
ATOM 714 N N . VAL A 1 89 ? -9.280 3.758 22.812 1.00 85.00 89 VAL A N 1
ATOM 715 C CA . VAL A 1 89 ? -10.722 3.667 22.544 1.00 85.00 89 VAL A CA 1
ATOM 716 C C . VAL A 1 89 ? -11.372 2.757 23.578 1.00 85.00 89 VAL A C 1
ATOM 718 O O . VAL A 1 89 ? -10.873 1.669 23.865 1.00 85.00 89 VAL A O 1
ATOM 721 N N . ASP A 1 90 ? -12.505 3.181 24.127 1.00 85.75 90 ASP A N 1
ATOM 722 C CA . ASP A 1 90 ? -13.324 2.330 24.987 1.00 85.75 90 ASP A CA 1
ATOM 723 C C . ASP A 1 90 ? -14.155 1.373 24.117 1.00 85.75 90 ASP A C 1
ATOM 725 O O . ASP A 1 90 ? -15.193 1.745 23.573 1.00 85.75 90 ASP A O 1
ATOM 729 N N . ILE A 1 91 ? -13.622 0.172 23.888 1.00 88.25 91 ILE A N 1
ATOM 730 C CA . ILE A 1 91 ? -14.260 -0.940 23.169 1.00 88.25 91 ILE A CA 1
ATOM 731 C C . ILE A 1 91 ? -13.837 -2.273 23.811 1.00 88.25 91 ILE A C 1
ATOM 733 O O . ILE A 1 91 ? -12.767 -2.334 24.433 1.00 88.25 91 ILE A O 1
ATOM 737 N N . PRO A 1 92 ? -14.643 -3.344 23.666 1.00 89.62 92 PRO A N 1
ATOM 738 C CA . PRO A 1 92 ? -14.336 -4.659 24.225 1.00 89.62 92 PRO A CA 1
ATOM 739 C C . PRO A 1 92 ? -12.957 -5.187 23.804 1.00 89.62 92 PRO A C 1
ATOM 741 O O . PRO A 1 92 ? -12.507 -4.977 22.680 1.00 89.62 92 PRO A O 1
ATOM 744 N N . GLY A 1 93 ? -12.290 -5.933 24.690 1.00 88.81 93 GLY A N 1
ATOM 745 C CA . GLY A 1 93 ? -10.944 -6.461 24.423 1.00 88.81 93 GLY A CA 1
ATOM 746 C C . GLY A 1 93 ? -10.858 -7.376 23.193 1.00 88.81 93 GLY A C 1
ATOM 747 O O . GLY A 1 93 ? -9.857 -7.344 22.481 1.00 88.81 93 GLY A O 1
ATOM 748 N N . LYS A 1 94 ? -11.920 -8.142 22.904 1.0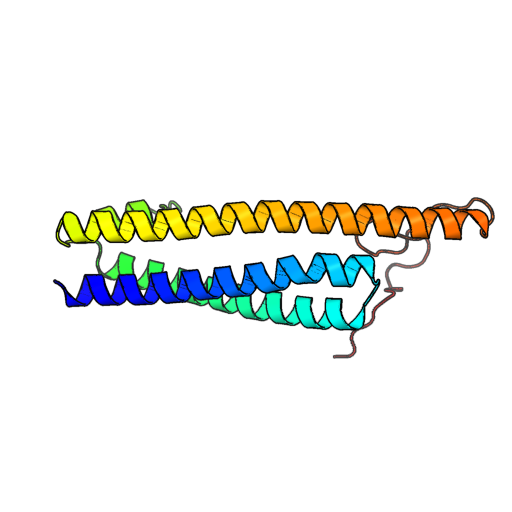0 90.88 94 LYS A N 1
ATOM 749 C CA . LYS A 1 94 ? -12.019 -8.987 21.703 1.00 90.88 94 LYS A CA 1
ATOM 750 C C . LYS A 1 94 ? -12.002 -8.144 20.423 1.00 90.88 94 LYS A C 1
ATOM 752 O O . LYS A 1 94 ? -11.228 -8.430 19.516 1.00 90.88 94 LYS A O 1
ATOM 757 N N . ASP A 1 95 ? -12.798 -7.081 20.397 1.00 90.44 95 ASP A N 1
ATOM 758 C CA . ASP A 1 95 ? -12.880 -6.137 19.282 1.00 90.44 95 ASP A CA 1
ATOM 759 C C . ASP A 1 95 ? -11.542 -5.415 19.080 1.00 90.44 95 ASP A C 1
ATOM 761 O O . ASP A 1 95 ? -11.054 -5.308 17.958 1.00 90.44 95 ASP A O 1
ATOM 765 N N . LYS A 1 96 ? -10.875 -4.996 20.168 1.00 90.81 96 LYS A N 1
ATOM 766 C CA . LYS A 1 96 ? -9.513 -4.437 20.086 1.00 90.81 96 LYS A CA 1
ATOM 767 C C . LYS A 1 96 ? -8.538 -5.415 19.447 1.00 90.81 96 LYS A C 1
ATOM 769 O O . LYS A 1 96 ? -7.765 -5.017 18.581 1.00 90.81 96 LYS A O 1
ATOM 774 N N . ALA A 1 97 ? -8.552 -6.677 19.877 1.00 90.75 97 ALA A N 1
ATOM 775 C CA . ALA A 1 97 ? -7.664 -7.697 19.330 1.00 90.75 97 ALA A CA 1
ATOM 776 C C . ALA A 1 97 ? -7.898 -7.898 17.824 1.00 90.75 97 ALA A C 1
ATOM 778 O O . ALA A 1 97 ? -6.931 -7.959 17.066 1.00 90.75 97 ALA A O 1
ATOM 779 N N . HIS A 1 98 ? -9.160 -7.916 17.391 1.00 93.12 98 HIS A N 1
ATOM 780 C CA . HIS A 1 98 ? -9.515 -8.001 15.976 1.00 93.12 98 HIS A CA 1
ATOM 781 C C . HIS A 1 98 ? -9.007 -6.792 15.174 1.00 93.12 98 HIS A C 1
ATOM 783 O O . HIS A 1 98 ? -8.295 -6.958 14.185 1.00 93.12 98 HIS A O 1
ATOM 789 N N . LEU A 1 99 ? -9.260 -5.571 15.653 1.00 92.25 99 LEU A N 1
ATOM 790 C CA . LEU A 1 99 ? -8.776 -4.350 15.003 1.00 92.25 99 LEU A CA 1
ATOM 791 C C . LEU A 1 99 ? -7.241 -4.291 14.922 1.00 92.25 99 LEU A C 1
ATOM 793 O O . LEU A 1 99 ? -6.688 -3.860 13.911 1.00 92.25 99 LEU A O 1
ATOM 797 N N . ARG A 1 100 ? -6.530 -4.749 15.963 1.00 91.50 100 ARG A N 1
ATOM 798 C CA . ARG A 1 100 ? -5.061 -4.864 15.935 1.00 91.50 100 ARG A CA 1
ATOM 799 C C . ARG A 1 100 ? -4.594 -5.827 14.848 1.00 91.50 100 ARG A C 1
ATOM 801 O O . ARG A 1 100 ? -3.617 -5.528 14.165 1.00 91.50 100 ARG A O 1
ATOM 808 N N . GLN A 1 101 ? -5.278 -6.958 14.686 1.00 93.31 101 GLN A N 1
ATOM 809 C CA . GLN A 1 101 ? -4.959 -7.924 13.640 1.00 93.31 101 GLN A CA 1
ATOM 810 C C . GLN A 1 101 ? -5.123 -7.302 12.250 1.00 93.31 101 GLN A C 1
ATOM 812 O O . GLN A 1 101 ? -4.213 -7.414 11.436 1.00 93.31 101 GLN A O 1
ATOM 817 N N . MET A 1 102 ? -6.217 -6.574 12.005 1.00 94.06 102 MET A N 1
ATOM 818 C CA . MET A 1 102 ? -6.426 -5.864 10.737 1.00 94.06 102 MET A CA 1
ATOM 819 C C . MET A 1 102 ? -5.327 -4.832 10.456 1.00 94.06 102 MET A C 1
ATOM 821 O O . MET A 1 102 ? -4.816 -4.762 9.340 1.00 94.06 102 MET A O 1
ATOM 825 N N . ILE A 1 103 ? -4.923 -4.053 11.466 1.00 92.06 103 ILE A N 1
ATOM 826 C CA . ILE A 1 103 ? -3.808 -3.104 11.321 1.00 92.06 103 ILE A CA 1
ATOM 827 C C . ILE A 1 103 ? -2.521 -3.836 10.952 1.00 92.06 103 ILE A C 1
ATOM 829 O O . ILE A 1 103 ? -1.807 -3.396 10.056 1.00 92.06 103 ILE A O 1
ATOM 833 N N . HIS A 1 104 ? -2.239 -4.959 11.614 1.00 92.38 104 HIS A N 1
ATOM 834 C CA . HIS A 1 104 ? -1.052 -5.748 11.317 1.00 92.38 104 HIS A CA 1
ATOM 835 C C . HIS A 1 104 ? -1.059 -6.266 9.874 1.00 92.38 104 HIS A C 1
ATOM 837 O O . HIS A 1 104 ? -0.043 -6.162 9.193 1.00 92.38 104 HIS A O 1
ATOM 843 N N . THR A 1 105 ? -2.203 -6.749 9.381 1.00 93.31 105 THR A N 1
ATOM 844 C CA . THR A 1 105 ? -2.367 -7.145 7.975 1.00 93.31 105 THR A CA 1
ATOM 845 C C . THR A 1 105 ? -2.090 -5.980 7.025 1.00 93.31 105 THR A C 1
ATOM 847 O O . THR A 1 105 ? -1.319 -6.133 6.083 1.00 93.31 105 THR A O 1
ATOM 850 N N . ILE A 1 106 ? -2.643 -4.793 7.291 1.00 93.12 106 ILE A N 1
ATOM 851 C CA . ILE A 1 106 ? -2.375 -3.596 6.476 1.00 93.12 106 ILE A CA 1
ATOM 852 C C . ILE A 1 106 ? -0.881 -3.246 6.482 1.00 93.12 106 ILE A C 1
ATOM 854 O O . ILE A 1 106 ? -0.321 -2.909 5.441 1.00 93.12 106 ILE A O 1
ATOM 858 N N . ASP A 1 107 ? -0.222 -3.318 7.637 1.00 91.50 107 ASP A N 1
ATOM 859 C CA . ASP A 1 107 ? 1.203 -3.005 7.744 1.00 91.50 107 ASP A CA 1
ATOM 860 C C . ASP A 1 107 ? 2.080 -4.026 7.001 1.00 91.50 107 ASP A C 1
ATOM 862 O O . ASP A 1 107 ? 3.050 -3.628 6.358 1.00 91.50 107 ASP A O 1
ATOM 866 N N . GLN A 1 108 ? 1.706 -5.309 6.993 1.00 92.25 108 GLN A N 1
ATOM 867 C CA . GLN A 1 108 ? 2.354 -6.324 6.152 1.00 92.25 108 GLN A CA 1
ATOM 868 C C . GLN A 1 108 ? 2.204 -6.005 4.658 1.00 92.25 108 GLN A C 1
ATOM 870 O O . GLN A 1 108 ? 3.186 -6.049 3.917 1.00 92.25 108 GLN A O 1
ATOM 875 N N . VAL A 1 109 ? 1.002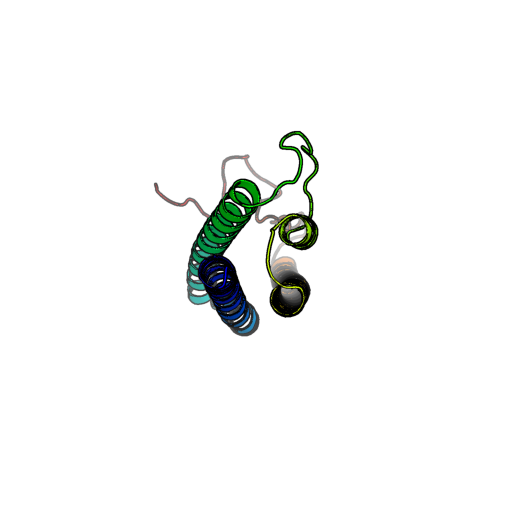 -5.624 4.209 1.00 92.00 109 VAL A N 1
ATOM 876 C CA . VAL A 1 109 ? 0.774 -5.239 2.804 1.00 92.00 109 VAL A CA 1
ATOM 877 C C . VAL A 1 109 ? 1.627 -4.025 2.425 1.00 92.00 109 VAL A C 1
ATOM 879 O O . VAL A 1 109 ? 2.263 -4.029 1.373 1.00 92.00 109 VAL A O 1
ATOM 882 N N . LYS A 1 110 ? 1.732 -3.010 3.292 1.00 91.94 110 LYS A N 1
ATOM 883 C CA . LYS A 1 110 ? 2.616 -1.852 3.054 1.00 91.94 110 LYS A CA 1
ATOM 884 C C . LYS A 1 110 ? 4.083 -2.248 2.906 1.00 91.94 110 LYS A C 1
ATOM 886 O O . LYS A 1 110 ? 4.749 -1.735 2.012 1.00 91.94 110 LYS A O 1
ATOM 891 N N . GLN A 1 111 ? 4.580 -3.141 3.762 1.00 92.00 111 GLN A N 1
ATOM 892 C CA . GLN A 1 111 ? 5.962 -3.626 3.675 1.00 92.00 111 GLN A CA 1
ATOM 893 C C . GLN A 1 111 ? 6.212 -4.346 2.345 1.00 92.00 111 GLN A C 1
ATOM 895 O O . GLN A 1 111 ? 7.209 -4.078 1.673 1.00 92.00 111 GLN A O 1
ATOM 900 N N . ASN A 1 112 ? 5.271 -5.192 1.917 1.00 90.44 112 ASN A N 1
ATOM 901 C CA . ASN A 1 112 ? 5.351 -5.868 0.622 1.00 90.44 112 ASN A CA 1
ATOM 902 C C . ASN A 1 112 ? 5.358 -4.862 -0.541 1.00 90.44 112 ASN A C 1
ATOM 904 O O . ASN A 1 112 ? 6.160 -4.989 -1.466 1.00 90.44 112 ASN A O 1
ATOM 908 N N . LEU A 1 113 ? 4.504 -3.836 -0.488 1.00 91.94 113 LEU A N 1
ATOM 909 C CA . LEU A 1 113 ? 4.461 -2.762 -1.485 1.00 91.94 113 LEU A CA 1
ATOM 910 C C . LEU A 1 113 ? 5.785 -1.996 -1.574 1.00 91.94 113 LEU A C 1
ATOM 912 O O . LEU A 1 113 ? 6.266 -1.734 -2.677 1.00 91.94 113 LEU A O 1
ATOM 916 N N . GLU A 1 114 ? 6.389 -1.655 -0.436 1.00 91.12 114 GLU A N 1
ATOM 917 C CA . GLU A 1 114 ? 7.675 -0.953 -0.379 1.00 91.12 114 GLU A CA 1
ATOM 918 C C . GLU A 1 114 ? 8.798 -1.787 -1.008 1.00 91.12 114 GLU A C 1
ATOM 920 O O . GLU A 1 114 ? 9.572 -1.280 -1.832 1.00 91.12 114 GLU A O 1
ATOM 925 N N . GLN A 1 115 ? 8.839 -3.085 -0.694 1.00 90.56 115 GLN A N 1
ATOM 926 C CA . GLN A 1 115 ? 9.790 -4.010 -1.300 1.00 90.56 115 GLN A CA 1
ATOM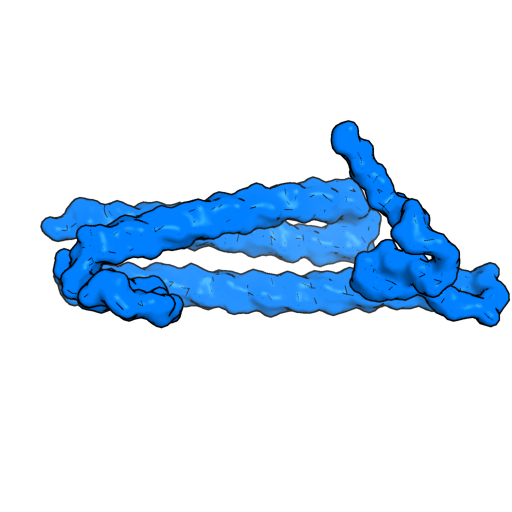 927 C C . GLN A 1 115 ? 9.604 -4.074 -2.823 1.00 90.56 115 GLN A C 1
ATOM 929 O O . GLN A 1 115 ? 10.562 -3.864 -3.571 1.00 90.56 115 GLN A O 1
ATOM 934 N N . ARG A 1 116 ? 8.372 -4.291 -3.300 1.00 87.81 116 ARG A N 1
ATOM 935 C CA . ARG A 1 116 ? 8.069 -4.369 -4.741 1.00 87.81 116 ARG A CA 1
ATOM 936 C C . ARG A 1 116 ? 8.381 -3.067 -5.475 1.00 87.81 116 ARG A C 1
ATOM 938 O O . ARG A 1 116 ? 8.938 -3.093 -6.568 1.00 87.81 116 ARG A O 1
ATOM 945 N N . SER A 1 117 ? 8.059 -1.921 -4.878 1.00 86.75 117 SER A N 1
ATOM 946 C CA . SER A 1 117 ? 8.380 -0.612 -5.454 1.00 86.75 117 SER A CA 1
ATOM 947 C C . SER A 1 117 ? 9.891 -0.419 -5.586 1.00 86.75 117 SER A C 1
ATOM 949 O O . SER A 1 117 ? 10.363 0.082 -6.608 1.00 86.75 117 SER A O 1
ATOM 951 N N . THR A 1 118 ? 10.655 -0.844 -4.577 1.00 89.62 118 THR A N 1
ATOM 952 C CA . THR A 1 118 ? 12.126 -0.805 -4.602 1.00 89.62 118 THR A CA 1
ATOM 953 C C . THR A 1 118 ? 12.685 -1.703 -5.705 1.00 89.62 118 THR A C 1
ATOM 955 O O . THR A 1 118 ? 13.570 -1.290 -6.457 1.00 89.62 118 THR A O 1
ATOM 958 N N . GLU A 1 119 ? 12.137 -2.909 -5.857 1.00 87.62 119 GLU A N 1
ATOM 959 C CA . GLU A 1 119 ? 12.508 -3.835 -6.930 1.00 87.62 119 GLU A CA 1
ATOM 960 C C . GLU A 1 119 ? 12.207 -3.254 -8.317 1.00 87.62 119 GLU A C 1
ATOM 962 O O . GLU A 1 119 ? 13.086 -3.260 -9.179 1.00 87.62 119 GLU A O 1
ATOM 967 N N . ASN A 1 120 ? 11.015 -2.690 -8.528 1.00 85.56 120 ASN A N 1
ATOM 968 C CA . ASN A 1 120 ? 10.648 -2.037 -9.789 1.00 85.56 120 ASN A CA 1
ATOM 969 C C . ASN A 1 120 ? 11.561 -0.848 -10.104 1.00 85.56 120 ASN A C 1
ATOM 971 O O . ASN A 1 120 ? 11.975 -0.674 -11.250 1.00 85.56 120 ASN A O 1
ATOM 975 N N . GLN A 1 121 ? 11.929 -0.054 -9.095 1.00 87.00 121 GLN A N 1
ATOM 976 C CA . GLN A 1 121 ? 12.885 1.035 -9.270 1.00 87.00 121 GLN A CA 1
ATOM 977 C C . GLN A 1 121 ? 14.268 0.513 -9.677 1.00 87.00 121 GLN A C 1
ATOM 979 O O . GLN A 1 121 ? 14.917 1.119 -10.531 1.00 87.00 121 GLN A O 1
ATOM 984 N N . ARG A 1 122 ? 14.722 -0.603 -9.092 1.00 87.06 122 ARG A N 1
ATOM 985 C CA . ARG A 1 122 ? 15.972 -1.257 -9.497 1.00 87.06 122 ARG A CA 1
ATOM 986 C C . ARG A 1 122 ? 15.899 -1.725 -10.951 1.00 87.06 122 ARG A C 1
ATOM 988 O O . ARG A 1 122 ? 16.789 -1.367 -11.715 1.00 87.06 122 ARG A O 1
ATOM 995 N N . TYR A 1 123 ? 14.832 -2.427 -11.344 1.00 82.56 123 TYR A N 1
ATOM 996 C CA . TYR A 1 123 ? 14.638 -2.857 -12.733 1.00 82.56 123 TYR A CA 1
ATOM 997 C C . TYR A 1 123 ? 14.676 -1.670 -13.693 1.00 82.56 123 TYR A C 1
ATOM 999 O O . TYR A 1 123 ? 15.431 -1.691 -14.657 1.00 82.56 123 TYR A O 1
ATOM 1007 N N . LEU A 1 124 ? 13.936 -0.596 -13.408 1.00 83.50 124 LEU A N 1
ATOM 1008 C CA . LEU A 1 124 ? 13.941 0.592 -14.259 1.00 83.50 124 LEU A CA 1
ATOM 1009 C C . LEU A 1 124 ? 15.359 1.159 -14.450 1.00 83.50 124 LEU A C 1
ATOM 1011 O O . LEU A 1 124 ? 15.730 1.501 -15.570 1.00 83.50 124 LEU A O 1
ATOM 1015 N N . ARG A 1 125 ? 16.169 1.225 -13.384 1.00 82.94 125 ARG A N 1
ATOM 1016 C CA . ARG A 1 125 ? 17.566 1.687 -13.474 1.00 82.94 125 ARG A CA 1
ATOM 1017 C C . ARG A 1 125 ? 18.430 0.764 -14.329 1.00 82.94 125 ARG A C 1
ATOM 1019 O O . ARG A 1 125 ? 19.210 1.265 -15.128 1.00 82.94 125 ARG A O 1
ATOM 1026 N N . GLU A 1 126 ? 18.292 -0.549 -14.171 1.00 83.31 126 GLU A N 1
ATOM 1027 C CA . GLU A 1 126 ? 19.027 -1.539 -14.970 1.00 83.31 126 GLU A CA 1
ATOM 1028 C C . GLU A 1 126 ? 18.678 -1.419 -16.462 1.00 83.31 126 GLU A C 1
ATOM 1030 O O . GLU A 1 126 ? 19.575 -1.365 -17.300 1.00 83.31 126 GLU A O 1
ATOM 1035 N N . TYR A 1 127 ? 17.391 -1.288 -16.801 1.00 80.19 127 TYR A N 1
ATOM 1036 C CA . TYR A 1 127 ? 16.947 -1.108 -18.188 1.00 80.19 127 TYR A CA 1
ATOM 1037 C C . TYR A 1 127 ? 17.435 0.214 -18.796 1.00 80.19 127 TYR A C 1
ATOM 1039 O O . TYR A 1 127 ? 17.890 0.229 -19.939 1.00 80.19 127 TYR A O 1
ATOM 1047 N N . LEU A 1 128 ? 17.375 1.318 -18.044 1.00 78.56 128 LEU A N 1
ATOM 1048 C CA . LEU A 1 128 ? 17.884 2.611 -18.510 1.00 78.56 128 LEU A CA 1
ATOM 1049 C C . LEU A 1 128 ? 19.404 2.591 -18.716 1.00 78.56 128 LEU A C 1
ATOM 1051 O O . LEU A 1 128 ? 19.875 3.139 -19.707 1.00 78.56 128 LEU A O 1
ATOM 1055 N N . ALA A 1 129 ? 20.158 1.904 -17.853 1.00 78.75 129 ALA A N 1
ATOM 1056 C CA . ALA A 1 129 ? 21.605 1.762 -18.012 1.00 78.75 129 ALA A CA 1
ATOM 1057 C C . ALA A 1 129 ? 21.977 1.022 -19.308 1.00 78.75 129 ALA A C 1
ATOM 1059 O O . ALA A 1 129 ? 22.869 1.459 -20.027 1.00 78.75 129 ALA A O 1
ATOM 1060 N N . VAL A 1 130 ? 21.250 -0.047 -19.662 1.00 79.94 130 VAL A N 1
ATOM 1061 C CA . VAL A 1 130 ? 21.460 -0.756 -20.940 1.00 79.94 130 VAL A CA 1
ATOM 1062 C C . VAL A 1 130 ? 21.185 0.162 -22.134 1.00 79.94 130 VAL A C 1
ATOM 1064 O O . VAL A 1 130 ? 21.929 0.147 -23.114 1.00 79.94 130 VAL A O 1
ATOM 1067 N N . ILE A 1 131 ? 20.127 0.974 -22.061 1.00 75.94 131 ILE A N 1
ATOM 1068 C CA . ILE A 1 131 ? 19.816 1.961 -23.101 1.00 75.94 131 ILE A CA 1
ATOM 1069 C C . ILE A 1 131 ? 20.961 2.977 -23.224 1.00 75.94 131 ILE A C 1
ATOM 1071 O O . ILE A 1 131 ? 21.432 3.234 -24.335 1.00 75.94 131 ILE A O 1
ATOM 1075 N N . ASP A 1 132 ? 21.442 3.516 -22.104 1.00 72.25 132 ASP A N 1
ATOM 1076 C CA . ASP A 1 132 ? 22.555 4.466 -22.076 1.00 72.25 132 ASP A CA 1
ATOM 1077 C C . ASP A 1 132 ? 23.847 3.862 -22.652 1.00 72.25 132 ASP A C 1
ATOM 1079 O O . ASP A 1 132 ? 24.514 4.516 -23.458 1.00 72.25 132 ASP A O 1
ATOM 1083 N N . ASP A 1 133 ? 24.168 2.605 -22.333 1.00 75.81 133 ASP A N 1
ATOM 1084 C CA . ASP A 1 133 ? 25.325 1.884 -22.879 1.00 75.81 133 ASP A CA 1
ATOM 1085 C C . ASP A 1 133 ? 25.234 1.727 -24.407 1.00 75.81 133 ASP A C 1
ATOM 1087 O O . ASP A 1 133 ? 26.207 1.994 -25.128 1.00 75.81 133 ASP A O 1
ATOM 1091 N N . ILE A 1 134 ? 24.054 1.373 -24.930 1.00 76.44 134 ILE A N 1
ATOM 1092 C CA . ILE A 1 134 ? 23.804 1.311 -26.378 1.00 76.44 134 ILE A CA 1
ATOM 1093 C C . ILE A 1 134 ? 24.036 2.690 -27.003 1.00 76.44 134 ILE A C 1
ATOM 1095 O O . ILE A 1 134 ? 24.793 2.810 -27.967 1.00 76.44 134 ILE A O 1
ATOM 1099 N N . PHE A 1 135 ? 23.450 3.752 -26.447 1.00 68.12 135 PHE A N 1
ATOM 1100 C CA . PHE A 1 135 ? 23.628 5.105 -26.980 1.00 68.12 135 PHE A CA 1
ATOM 1101 C C . PHE A 1 135 ? 25.071 5.611 -26.870 1.00 68.12 135 PHE A C 1
ATOM 1103 O O . PHE A 1 135 ? 25.525 6.340 -27.757 1.00 68.12 135 PHE A O 1
ATOM 1110 N N . SER A 1 136 ? 25.810 5.205 -25.836 1.00 70.69 136 SER A N 1
ATOM 1111 C CA . SER A 1 136 ? 27.230 5.530 -25.672 1.00 70.69 136 SER A CA 1
ATOM 1112 C C . SER A 1 136 ? 28.100 4.915 -26.774 1.00 70.69 136 SER A C 1
ATOM 1114 O O . SER A 1 136 ? 29.089 5.518 -27.184 1.00 70.69 136 SER A O 1
ATOM 1116 N N . SER A 1 137 ? 27.684 3.773 -27.331 1.00 69.44 137 SER A N 1
ATOM 1117 C CA . SER A 1 137 ? 28.383 3.096 -28.431 1.00 69.44 137 SER A CA 1
ATOM 1118 C C . SER A 1 137 ? 28.276 3.850 -29.763 1.00 69.44 137 SER A C 1
ATOM 1120 O O . SER A 1 137 ? 29.135 3.699 -30.630 1.00 69.44 137 SER A O 1
ATOM 1122 N N . PHE A 1 138 ? 27.254 4.699 -29.920 1.00 65.00 138 PHE A N 1
ATOM 1123 C CA . PHE A 1 138 ? 27.029 5.512 -31.122 1.00 65.00 138 PHE A CA 1
ATOM 1124 C C . PHE A 1 138 ? 27.441 6.983 -30.960 1.00 65.00 138 PHE A C 1
ATOM 1126 O O . PHE A 1 138 ? 27.394 7.737 -31.933 1.00 65.00 138 PHE A O 1
ATOM 1133 N N . ARG A 1 139 ? 27.839 7.421 -29.755 1.00 57.22 139 ARG A N 1
ATOM 1134 C CA . ARG A 1 139 ? 28.215 8.817 -29.481 1.00 57.22 139 ARG A CA 1
ATOM 1135 C C . ARG A 1 139 ? 29.708 8.945 -29.156 1.00 57.22 139 ARG A C 1
ATOM 1137 O O . ARG A 1 139 ? 30.227 8.193 -28.335 1.00 57.22 139 ARG A O 1
ATOM 1144 N N . PRO A 1 140 ? 30.427 9.927 -29.732 1.00 52.03 140 PRO A N 1
ATOM 1145 C CA . PRO A 1 140 ? 31.800 10.200 -29.327 1.00 52.03 140 PRO A CA 1
ATOM 1146 C C . PRO A 1 140 ? 31.819 10.669 -27.866 1.00 52.03 140 PRO A C 1
ATOM 1148 O O . PRO A 1 140 ? 31.075 11.577 -27.506 1.00 52.03 140 PRO A O 1
ATOM 1151 N N . LYS A 1 141 ? 32.670 10.033 -27.045 1.00 51.72 141 LYS A N 1
ATOM 1152 C CA . LYS A 1 141 ? 32.876 10.238 -25.596 1.00 51.72 141 LYS A CA 1
ATOM 1153 C C . LYS A 1 141 ? 32.722 11.701 -25.141 1.00 51.72 141 LYS A C 1
ATOM 1155 O O . LYS A 1 141 ? 33.705 12.433 -25.036 1.00 51.72 141 LYS A O 1
ATOM 1160 N N . LYS A 1 142 ? 31.503 12.107 -24.803 1.00 50.44 142 LYS A N 1
ATOM 1161 C CA . LYS A 1 142 ? 31.195 13.220 -23.902 1.00 50.44 142 LYS A CA 1
ATOM 1162 C C . LYS A 1 142 ? 30.056 12.757 -23.000 1.00 50.44 142 LYS A C 1
ATOM 1164 O O . LYS A 1 142 ? 29.248 11.938 -23.424 1.00 50.44 142 LYS A O 1
ATOM 1169 N N . GLN A 1 143 ? 30.134 13.184 -21.745 1.00 52.31 143 GLN A N 1
ATOM 1170 C CA . GLN A 1 143 ? 29.408 12.701 -20.570 1.00 52.31 143 GLN A CA 1
ATOM 1171 C C . GLN A 1 143 ? 27.944 12.323 -20.843 1.00 52.31 143 GLN A C 1
ATOM 1173 O O . GLN A 1 143 ? 27.275 12.937 -21.672 1.00 52.31 143 GLN A O 1
ATOM 1178 N N . GLY A 1 144 ? 27.483 11.269 -20.156 1.00 52.22 144 GLY A N 1
ATOM 1179 C CA . GLY A 1 144 ? 26.151 10.690 -20.326 1.00 52.22 144 GLY A CA 1
ATOM 1180 C C . GLY A 1 144 ? 25.059 11.766 -20.342 1.00 52.22 144 GLY A C 1
ATOM 1181 O O . GLY A 1 144 ? 25.126 12.704 -19.552 1.00 52.22 144 GLY A O 1
ATOM 1182 N N . PRO A 1 145 ? 24.073 11.680 -21.249 1.00 51.97 145 PRO A N 1
ATOM 1183 C CA . PRO A 1 145 ? 23.148 12.777 -21.476 1.00 51.97 145 PRO A CA 1
ATOM 1184 C C . PRO A 1 145 ? 22.145 12.981 -20.345 1.00 51.97 145 PRO A C 1
ATOM 1186 O O . PRO A 1 145 ? 21.513 14.025 -20.363 1.00 51.97 145 PRO A O 1
ATOM 1189 N N . TYR A 1 146 ? 21.988 12.056 -19.389 1.00 52.53 146 TYR A N 1
ATOM 1190 C CA . TYR A 1 146 ? 20.943 12.140 -18.369 1.00 52.53 146 TYR A CA 1
ATOM 1191 C C . TYR A 1 146 ? 21.422 11.755 -16.970 1.00 52.53 146 TYR A C 1
ATOM 1193 O O . TYR A 1 146 ? 22.227 10.845 -16.785 1.00 52.53 146 TYR A O 1
ATOM 1201 N N . THR A 1 147 ? 20.879 12.423 -15.959 1.00 56.66 147 THR A N 1
ATOM 1202 C CA . THR A 1 147 ? 20.903 11.945 -14.578 1.00 56.66 147 THR A CA 1
ATOM 1203 C C . THR A 1 147 ? 19.807 10.896 -14.371 1.00 56.66 147 THR A C 1
ATOM 1205 O O . THR A 1 147 ? 18.767 10.922 -15.028 1.00 56.66 147 THR A O 1
ATOM 1208 N N . TYR A 1 148 ? 19.953 10.036 -13.359 1.00 51.16 148 TYR A N 1
ATOM 1209 C CA . TYR A 1 148 ? 18.898 9.112 -12.901 1.00 51.16 148 TYR A CA 1
ATOM 1210 C C . TYR A 1 148 ? 17.611 9.812 -12.392 1.00 51.16 148 TYR A C 1
ATOM 1212 O O . TYR A 1 148 ? 16.683 9.145 -11.939 1.00 51.16 148 TYR A O 1
ATOM 1220 N N . SER A 1 149 ? 17.556 11.150 -12.447 1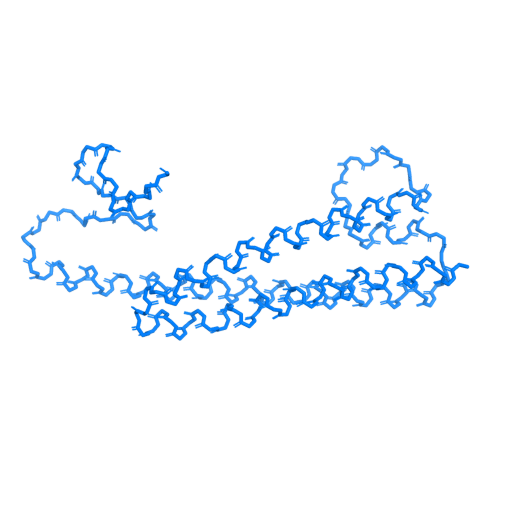.00 56.06 149 SER A N 1
ATOM 1221 C CA . SER A 1 149 ? 16.376 11.992 -12.211 1.00 56.06 149 SER A CA 1
ATOM 1222 C C . SER A 1 149 ? 15.739 12.537 -13.502 1.00 56.06 149 SER A C 1
ATOM 1224 O O . SER A 1 149 ? 14.798 13.324 -13.422 1.00 56.06 149 SER A O 1
ATOM 1226 N N . GLY A 1 150 ? 16.226 12.139 -14.684 1.00 47.78 150 GLY A N 1
ATOM 1227 C CA . GLY A 1 150 ? 15.708 12.576 -15.985 1.00 47.78 150 GLY A CA 1
ATOM 1228 C C . GLY A 1 150 ? 16.154 13.979 -16.418 1.00 47.78 150 GLY A C 1
ATOM 1229 O O . GLY A 1 150 ? 15.490 14.591 -17.253 1.00 47.78 150 GLY A O 1
ATOM 1230 N N . GLN A 1 151 ? 17.241 14.518 -15.853 1.00 50.78 151 GLN A N 1
ATOM 1231 C CA . GLN A 1 151 ? 17.780 15.835 -16.222 1.00 50.78 151 GLN A CA 1
ATOM 1232 C C . GLN A 1 151 ? 18.943 15.693 -17.197 1.00 50.78 151 GLN A C 1
ATOM 1234 O O . GLN A 1 151 ? 19.765 14.799 -17.026 1.00 50.78 151 GLN A O 1
ATOM 1239 N N . VAL A 1 152 ? 19.031 16.582 -18.190 1.00 51.88 152 VAL A N 1
ATOM 1240 C CA . VAL A 1 152 ? 20.153 16.593 -19.136 1.00 51.88 152 VAL A CA 1
ATOM 1241 C C . VAL A 1 152 ? 21.394 17.184 -18.471 1.00 51.88 152 VAL A C 1
ATOM 1243 O O . VAL A 1 152 ? 21.309 18.262 -17.890 1.00 51.88 152 VAL A O 1
ATOM 1246 N N . LEU A 1 153 ? 22.533 16.486 -18.536 1.00 55.44 153 LEU A N 1
ATOM 1247 C CA . LEU A 1 153 ? 23.764 16.895 -17.839 1.00 55.44 153 LEU A CA 1
ATOM 1248 C C . LEU A 1 153 ? 24.490 18.083 -18.491 1.00 55.44 153 LEU A C 1
ATOM 1250 O O . LEU A 1 153 ? 25.194 18.800 -17.790 1.00 55.44 153 LEU A O 1
ATOM 1254 N N . ASP A 1 154 ? 24.279 18.333 -19.786 1.00 54.94 154 ASP A N 1
ATOM 1255 C CA . ASP A 1 154 ? 24.896 19.448 -20.512 1.00 54.94 154 ASP A CA 1
ATOM 1256 C C . ASP A 1 154 ? 23.867 20.191 -21.378 1.00 54.94 154 ASP A C 1
ATOM 1258 O O . ASP A 1 154 ? 23.467 19.723 -22.448 1.00 54.94 154 ASP A O 1
ATOM 1262 N N . GLY A 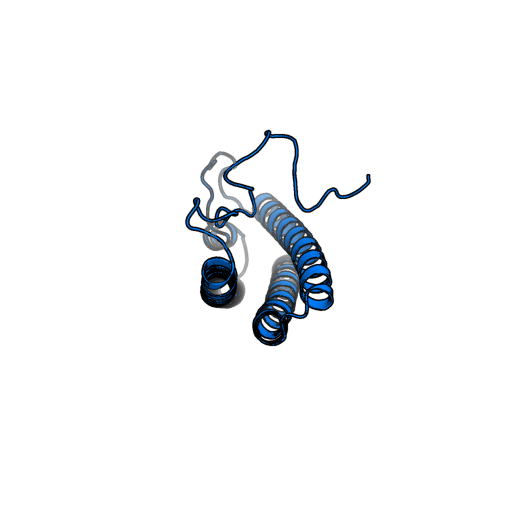1 155 ? 23.473 21.386 -20.930 1.00 47.50 155 GLY A N 1
ATOM 1263 C CA . GLY A 1 155 ? 22.806 22.386 -21.763 1.00 47.50 155 GLY A CA 1
ATOM 1264 C C . GLY A 1 155 ? 21.557 22.990 -21.136 1.00 47.50 155 GLY A C 1
ATOM 1265 O O . GLY A 1 155 ? 20.493 22.400 -21.249 1.00 47.50 155 GLY A O 1
ATOM 1266 N N . ASP A 1 156 ? 21.725 24.199 -20.585 1.00 46.84 156 ASP A N 1
ATOM 1267 C CA . ASP A 1 156 ? 20.701 25.196 -20.231 1.00 46.84 156 ASP A CA 1
ATOM 1268 C C . ASP A 1 156 ? 19.527 24.661 -19.384 1.00 46.84 156 ASP A C 1
ATOM 1270 O O . ASP A 1 156 ? 18.724 23.849 -19.840 1.00 46.84 156 ASP A O 1
ATOM 1274 N N . GLU A 1 157 ? 19.361 25.170 -18.158 1.00 51.41 157 GLU A N 1
ATOM 1275 C CA . GLU A 1 157 ? 18.376 24.716 -17.147 1.00 51.41 157 GLU A CA 1
ATOM 1276 C C . GLU A 1 157 ? 16.899 24.672 -17.624 1.00 51.41 157 GLU A C 1
ATOM 1278 O O . GLU A 1 157 ? 16.018 24.172 -16.923 1.00 51.41 157 GLU A O 1
ATOM 1283 N N . ASN A 1 158 ? 16.618 25.138 -18.843 1.00 52.19 158 ASN A N 1
ATOM 1284 C CA . ASN A 1 158 ? 15.306 25.208 -19.473 1.00 52.19 158 ASN A CA 1
ATOM 1285 C C . ASN A 1 158 ? 14.964 24.069 -20.453 1.00 52.19 158 ASN A C 1
ATOM 1287 O O . ASN A 1 158 ? 13.837 24.037 -20.954 1.00 52.19 158 ASN A O 1
ATOM 1291 N N . ARG A 1 159 ? 15.860 23.114 -20.740 1.00 47.28 159 ARG A N 1
ATOM 1292 C CA . ARG A 1 159 ? 15.545 21.989 -21.648 1.00 47.28 159 ARG A CA 1
ATOM 1293 C C . ARG A 1 159 ? 15.144 20.728 -20.884 1.00 47.28 159 ARG A C 1
ATOM 1295 O O . ARG A 1 159 ? 15.944 19.828 -20.654 1.00 47.28 159 ARG A O 1
ATOM 1302 N N . LYS A 1 160 ? 13.864 20.649 -20.514 1.00 49.12 160 LYS A N 1
ATOM 1303 C CA . LYS A 1 160 ? 13.237 19.404 -20.039 1.00 49.12 160 LYS A CA 1
ATOM 1304 C C . LYS A 1 160 ? 12.768 18.576 -21.234 1.00 49.12 160 LYS A C 1
ATOM 1306 O O . LYS A 1 160 ? 12.171 19.121 -22.155 1.00 49.12 160 LYS A O 1
ATOM 1311 N N . LEU A 1 161 ? 12.997 17.261 -21.195 1.00 43.47 161 LEU A N 1
ATOM 1312 C CA . LEU A 1 161 ? 12.552 16.327 -22.242 1.00 43.47 161 LEU A CA 1
ATOM 1313 C C . LEU A 1 161 ? 11.020 16.170 -22.282 1.00 43.47 161 LEU A C 1
ATOM 1315 O O . LEU A 1 161 ? 10.460 15.759 -23.291 1.00 43.47 161 LEU A O 1
ATOM 1319 N N . ILE A 1 162 ? 10.351 16.518 -21.180 1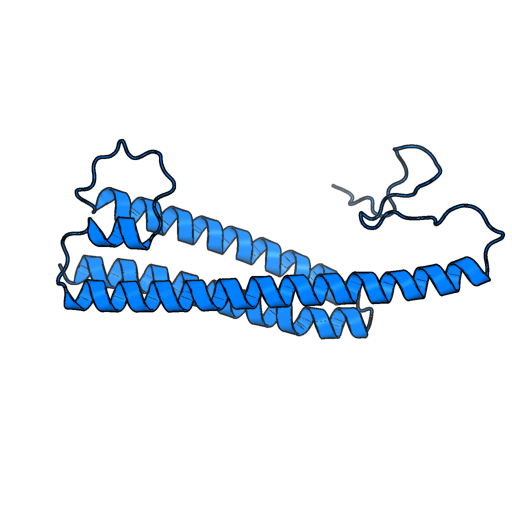.00 47.78 162 ILE A N 1
ATOM 1320 C CA . ILE A 1 162 ? 8.898 16.525 -21.042 1.00 47.78 162 ILE A CA 1
ATOM 1321 C C . ILE A 1 162 ? 8.490 17.930 -20.597 1.00 47.78 162 ILE A C 1
ATOM 1323 O O . ILE A 1 162 ? 8.717 18.322 -19.449 1.00 47.78 162 ILE A O 1
ATOM 1327 N N . GLN A 1 163 ? 7.893 18.687 -21.512 1.00 42.25 163 GLN A N 1
ATOM 1328 C CA . GLN A 1 163 ? 7.003 19.786 -21.159 1.00 42.25 163 GLN A CA 1
ATOM 1329 C C . GLN A 1 163 ? 5.590 19.206 -21.136 1.00 42.25 163 GLN A C 1
ATOM 1331 O O . GLN A 1 163 ? 5.078 18.778 -22.164 1.00 42.25 163 GLN A O 1
ATOM 1336 N N . ALA A 1 164 ? 4.986 19.133 -19.952 1.00 36.91 164 ALA A N 1
ATOM 1337 C CA . ALA A 1 164 ? 3.541 19.005 -19.865 1.00 36.91 164 ALA A CA 1
ATOM 1338 C C . ALA A 1 164 ? 2.965 20.393 -20.169 1.00 36.91 164 ALA A C 1
ATOM 1340 O O . ALA A 1 164 ? 3.281 21.344 -19.449 1.00 36.91 164 ALA A O 1
ATOM 1341 N N . GLU A 1 165 ? 2.194 20.522 -21.247 1.00 36.69 165 GLU A N 1
ATOM 1342 C CA . GLU A 1 165 ? 1.349 21.701 -21.442 1.00 36.69 165 GLU A CA 1
ATOM 1343 C C . GLU A 1 165 ? 0.295 21.727 -20.326 1.00 36.69 165 GLU A C 1
ATOM 1345 O O . GLU A 1 165 ? -0.314 20.700 -20.013 1.00 36.69 165 GLU A O 1
ATOM 1350 N N . VAL A 1 166 ? 0.158 22.891 -19.687 1.00 38.91 166 VAL A N 1
ATOM 1351 C CA . VAL A 1 166 ? -0.900 23.204 -18.714 1.00 38.91 166 VAL A CA 1
ATOM 1352 C C . VAL A 1 166 ? -2.086 23.784 -19.462 1.00 38.91 166 VAL A C 1
ATOM 1354 O O . VAL A 1 166 ? -1.837 24.669 -20.312 1.00 38.91 166 VAL A O 1
#

Secondary structure (DSSP, 8-state):
-HHHHHHHHHHHHHHHHHHHHHHHHHHHHHHHHHTT-HHHHHHHHHHHHHHHHHHHHHHHHHHHHHHHHB-S-TT--S---HHHHHHTB---HHHHHHHHHHHHHHHHHHHHHHHHHHHHHHHHHHHHHHHHHHHHHHS-S---SB-TTS-BSSS-TT--S-----

Sequence (166 aa):
MEKITYLIEGMLEKQLSLYESLELIILNDREYITKMDTGALWHSTDQKKQLALEIEQCSAGLVKFIKKKSSLPRNNKEKLSLLNHIEGVDIPGKDKAHLRQMIHTIDQVKQNLEQRSTENQRYLREYLAVIDDIFSSFRPKKQGPYTYSGQVLDGDENRKLIQAEV